Protein AF-A0A7R7IAE2-F1 (afdb_monomer)

Mean predicted aligned error: 19.11 Å

pLDDT: mean 73.81, std 18.22, range [41.97, 97.0]

Secondary structure (DSSP, 8-state):
-----S-PPPTT----TTS------------------S--------HHHHHHHTTPPPPPSS---TT--EEEE-TTT--EEEE-TT---B---GGGTTPBPEEE-

Organism: Escherichia coli (NCBI:txid562)

Solvent-accessible surface area (backbone atoms only — not comparable to full-atom values): 7521 Å² total; per-residue (Å²): 132,93,70,74,71,92,71,74,81,66,92,82,70,81,76,55,97,80,79,74,88,82,82,81,95,72,93,75,95,71,89,74,86,75,79,82,74,90,70,85,69,82,78,79,71,52,70,68,56,56,62,54,52,72,77,58,81,76,80,73,93,62,88,68,62,98,74,68,56,39,44,30,31,28,86,79,78,63,54,74,46,79,39,60,72,95,67,90,49,63,36,86,50,86,92,36,76,54,38,65,41,44,77,61,129

Structure (mmCIF, N/CA/C/O backbone):
data_AF-A0A7R7IAE2-F1
#
_entry.id   AF-A0A7R7IAE2-F1
#
loop_
_atom_site.group_PDB
_atom_site.id
_atom_site.type_symbol
_atom_site.label_atom_id
_atom_site.label_alt_id
_atom_site.label_comp_id
_atom_site.label_asym_id
_atom_site.label_entity_id
_atom_site.label_seq_id
_atom_site.pdbx_PDB_ins_code
_atom_site.Cartn_x
_atom_site.Cartn_y
_atom_site.Cartn_z
_atom_site.occupancy
_atom_site.B_iso_or_equiv
_atom_site.auth_seq_id
_atom_site.auth_comp_id
_atom_site.auth_asym_id
_atom_site.auth_atom_id
_atom_site.pdbx_PDB_model_num
ATOM 1 N N . MET A 1 1 ? 21.298 15.548 -0.140 1.00 41.97 1 MET A N 1
ATOM 2 C CA . MET A 1 1 ? 21.064 14.688 1.038 1.00 41.97 1 MET A CA 1
ATOM 3 C C . MET A 1 1 ? 20.660 15.575 2.202 1.00 41.97 1 MET A C 1
ATOM 5 O O . MET A 1 1 ? 21.525 16.235 2.765 1.00 41.97 1 MET A O 1
ATOM 9 N N . ASP A 1 2 ? 19.368 15.603 2.523 1.00 56.62 2 ASP A N 1
ATOM 10 C CA . ASP A 1 2 ? 18.795 16.255 3.704 1.00 56.62 2 ASP A CA 1
ATOM 11 C C . ASP A 1 2 ? 19.357 15.651 4.990 1.00 56.62 2 ASP A C 1
ATOM 13 O O . ASP A 1 2 ? 18.891 14.632 5.505 1.00 56.62 2 ASP A O 1
ATOM 17 N N . ARG A 1 3 ? 20.420 16.276 5.493 1.00 67.25 3 ARG A N 1
ATOM 18 C CA . ARG A 1 3 ? 20.956 16.010 6.819 1.00 67.25 3 ARG A CA 1
ATOM 19 C C . ARG A 1 3 ? 20.177 16.910 7.765 1.00 67.25 3 ARG A C 1
ATOM 21 O O . ARG A 1 3 ? 20.502 18.086 7.892 1.00 67.25 3 ARG A O 1
ATOM 28 N N . PHE A 1 4 ? 19.116 16.363 8.357 1.00 69.69 4 PHE A N 1
ATOM 29 C CA . PHE A 1 4 ? 18.425 17.012 9.471 1.00 69.69 4 PHE A CA 1
ATOM 30 C C . PHE A 1 4 ? 19.471 17.615 10.428 1.00 69.69 4 PHE A C 1
ATOM 32 O O . PHE A 1 4 ? 20.461 16.929 10.724 1.00 69.69 4 PHE A O 1
ATOM 39 N N . PRO A 1 5 ? 19.304 18.876 10.866 1.00 69.31 5 PRO A N 1
ATOM 40 C CA . PRO A 1 5 ? 20.258 19.526 11.750 1.00 69.31 5 PRO A CA 1
ATOM 41 C C . PRO A 1 5 ? 20.536 18.634 12.968 1.00 69.31 5 PRO A C 1
ATOM 43 O O . PRO A 1 5 ? 19.599 18.051 13.515 1.00 69.31 5 PRO A O 1
ATOM 46 N N . PRO A 1 6 ? 21.797 18.510 13.416 1.00 67.12 6 PRO A N 1
ATOM 47 C CA . PRO A 1 6 ? 22.157 17.611 14.515 1.00 67.12 6 PRO A CA 1
ATOM 48 C C . PRO A 1 6 ? 21.528 18.017 15.856 1.00 67.12 6 PRO A C 1
ATOM 50 O O . PRO A 1 6 ? 21.552 17.236 16.804 1.00 67.12 6 PRO A O 1
ATOM 53 N N . TYR A 1 7 ? 20.979 19.229 15.947 1.00 63.47 7 TYR A N 1
ATOM 54 C CA . TYR A 1 7 ? 20.344 19.734 17.148 1.00 63.47 7 TYR A CA 1
ATOM 55 C C . TYR A 1 7 ? 18.861 19.361 17.171 1.00 63.47 7 TYR A C 1
ATOM 57 O O . TYR A 1 7 ? 18.060 19.870 16.387 1.00 63.47 7 TYR A O 1
ATOM 65 N N . GLN A 1 8 ? 18.497 18.473 18.093 1.00 67.31 8 GLN A N 1
ATOM 66 C CA . GLN A 1 8 ? 17.100 18.244 18.434 1.00 67.31 8 GLN A CA 1
ATOM 67 C C . GLN A 1 8 ? 16.615 19.422 19.290 1.00 67.31 8 GLN A C 1
ATOM 69 O O . GLN A 1 8 ? 17.278 19.752 20.279 1.00 67.31 8 GLN A O 1
ATOM 74 N N . PRO A 1 9 ? 15.491 20.075 18.946 1.00 60.41 9 PRO A N 1
ATOM 75 C CA . PRO A 1 9 ? 14.934 21.112 19.799 1.00 60.41 9 PRO A CA 1
ATOM 76 C C . PRO A 1 9 ? 14.601 20.507 21.165 1.00 60.41 9 PRO A C 1
ATOM 78 O O . PRO A 1 9 ? 14.007 19.431 21.256 1.00 60.41 9 PRO A O 1
ATOM 81 N N . LYS A 1 10 ? 15.014 21.193 22.233 1.00 60.59 10 LYS A N 1
ATOM 82 C CA . LYS A 1 10 ? 14.697 20.780 23.601 1.00 60.59 10 LYS A CA 1
ATOM 83 C C . LYS A 1 10 ? 13.169 20.816 23.778 1.00 60.59 10 LYS A C 1
ATOM 85 O O . LYS A 1 10 ? 12.554 21.817 23.397 1.00 60.59 10 LYS A O 1
ATOM 90 N N . PRO A 1 11 ? 12.541 19.759 24.322 1.00 47.69 11 PRO A N 1
ATOM 91 C CA . PRO A 1 11 ? 11.113 19.782 24.614 1.00 47.69 11 PRO A CA 1
ATOM 92 C C . PRO A 1 11 ? 10.837 20.906 25.620 1.00 47.69 11 PRO A C 1
ATOM 94 O O . PRO A 1 11 ? 11.431 20.924 26.694 1.00 47.69 11 PRO A O 1
ATOM 97 N N . GLY A 1 12 ? 9.991 21.865 25.237 1.00 56.09 12 GLY A N 1
ATOM 98 C CA . GLY A 1 12 ? 9.663 23.043 26.051 1.00 56.09 12 GLY A CA 1
ATOM 99 C C . GLY A 1 12 ? 9.968 24.396 25.403 1.00 56.09 12 GLY A C 1
ATOM 100 O O . GLY A 1 12 ? 9.638 25.419 25.991 1.00 56.09 12 GLY A O 1
ATOM 101 N N . ALA A 1 13 ? 10.550 24.437 24.198 1.00 55.34 13 ALA A N 1
ATOM 102 C CA . ALA A 1 13 ? 10.644 25.688 23.447 1.00 55.34 13 ALA A CA 1
ATOM 103 C C . ALA A 1 13 ? 9.232 26.198 23.109 1.00 55.34 13 ALA A C 1
ATOM 105 O O . ALA A 1 13 ? 8.502 25.567 22.340 1.00 55.34 13 ALA A O 1
ATOM 106 N N . VAL A 1 14 ? 8.848 27.322 23.713 1.00 54.81 14 VAL A N 1
ATOM 107 C CA . VAL A 1 14 ? 7.580 28.011 23.462 1.00 54.81 14 VAL A CA 1
ATOM 108 C C . VAL A 1 14 ? 7.510 28.373 21.980 1.00 54.81 14 VAL A C 1
ATOM 110 O O . VAL A 1 14 ? 8.288 29.182 21.475 1.00 54.81 14 VAL A O 1
ATOM 113 N N . LEU A 1 15 ? 6.597 27.730 21.255 1.00 53.88 15 LEU A N 1
ATOM 114 C CA . LEU A 1 15 ? 6.288 28.105 19.884 1.00 53.88 15 LEU A CA 1
ATOM 115 C C . LEU A 1 15 ? 5.481 29.398 19.953 1.00 53.88 15 LEU A C 1
ATOM 117 O O . LEU A 1 15 ? 4.322 29.386 20.363 1.00 53.88 15 LEU A O 1
ATOM 121 N N . SER A 1 16 ? 6.094 30.517 19.569 1.00 53.97 16 SER A N 1
ATOM 122 C CA . SER A 1 16 ? 5.340 31.752 19.356 1.00 53.97 16 SER A CA 1
ATOM 123 C C . SER A 1 16 ? 4.223 31.486 18.326 1.00 53.97 16 SER A C 1
ATOM 125 O O . SER A 1 16 ? 4.479 30.758 17.354 1.00 53.97 16 SER A O 1
ATOM 127 N N . PRO A 1 17 ? 3.007 32.052 18.484 1.00 53.69 17 PRO A N 1
ATOM 128 C CA . PRO A 1 17 ? 1.841 31.740 17.646 1.00 53.69 17 PRO A CA 1
ATOM 129 C C . PRO A 1 17 ? 2.051 31.955 16.138 1.00 53.69 17 PRO A C 1
ATOM 131 O O . PRO A 1 17 ? 1.279 31.459 15.323 1.00 53.69 17 PRO A O 1
ATOM 134 N N . THR A 1 18 ? 3.101 32.678 15.748 1.00 57.28 18 THR A N 1
ATOM 135 C CA . THR A 1 18 ? 3.417 33.043 14.360 1.00 57.28 18 THR A CA 1
ATOM 136 C C . THR A 1 18 ? 4.550 32.227 13.722 1.00 57.28 18 THR A C 1
ATOM 138 O O . THR A 1 18 ? 4.939 32.516 12.590 1.00 57.28 18 THR A O 1
ATOM 141 N N . GLY A 1 19 ? 5.088 31.201 14.395 1.00 51.34 19 GLY A N 1
ATOM 142 C CA . GLY A 1 19 ? 5.962 30.203 13.755 1.00 51.34 19 GLY A CA 1
ATOM 143 C C . GLY A 1 19 ? 7.318 30.719 13.248 1.00 51.34 19 GLY A C 1
ATOM 144 O O . 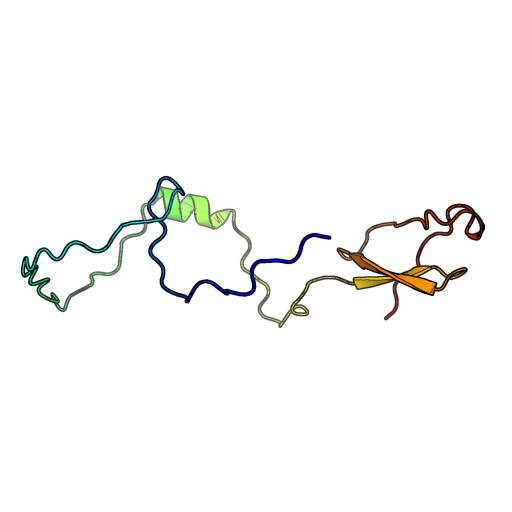GLY A 1 19 ? 7.907 30.116 12.352 1.00 51.34 19 GLY A O 1
ATOM 145 N N . LYS A 1 20 ? 7.836 31.815 13.810 1.00 53.97 20 LYS A N 1
ATOM 146 C CA . LYS A 1 20 ? 9.214 32.286 13.601 1.00 53.97 20 LYS A CA 1
ATOM 147 C C . LYS A 1 20 ? 9.879 32.434 14.965 1.00 53.97 20 LYS A C 1
ATOM 149 O O . LYS A 1 20 ? 9.628 33.406 15.664 1.00 53.97 20 LYS A O 1
ATOM 154 N N . GLY A 1 21 ? 10.660 31.440 15.373 1.00 45.72 21 GLY A N 1
ATOM 155 C CA . GLY A 1 21 ? 11.411 31.489 16.625 1.00 45.72 21 GLY A CA 1
ATOM 156 C C . GLY A 1 21 ? 12.856 31.896 16.377 1.00 45.72 21 GLY A C 1
ATOM 157 O O . GLY A 1 21 ? 13.555 31.149 15.707 1.00 45.72 21 GLY A O 1
ATOM 158 N N . TYR A 1 22 ? 13.248 33.052 16.912 1.00 52.16 22 TYR A N 1
ATOM 159 C CA . TYR A 1 22 ? 14.486 33.340 17.652 1.00 52.16 22 TYR A CA 1
ATOM 160 C C . TYR A 1 22 ? 14.176 34.608 18.465 1.00 52.16 22 TYR A C 1
ATOM 162 O O . TYR A 1 22 ? 13.831 35.627 17.870 1.00 52.16 22 TYR A O 1
ATOM 170 N N . ILE A 1 23 ? 14.210 34.525 19.795 1.00 50.31 23 ILE A N 1
ATOM 171 C CA . ILE A 1 23 ? 14.231 35.701 20.673 1.00 50.31 23 ILE A CA 1
ATOM 172 C C . ILE A 1 23 ? 15.639 35.717 21.256 1.00 50.31 23 ILE A C 1
ATOM 174 O O . ILE A 1 23 ? 16.071 34.724 21.838 1.00 50.31 23 ILE A O 1
ATOM 178 N N . ASP A 1 24 ? 16.350 36.791 20.936 1.00 56.62 24 ASP A N 1
ATOM 179 C CA . ASP A 1 24 ? 17.692 37.123 21.404 1.00 56.62 24 ASP A CA 1
ATOM 180 C C . ASP A 1 24 ? 17.604 37.483 22.897 1.00 56.62 24 ASP A C 1
ATOM 182 O O . ASP A 1 24 ? 16.649 38.147 23.307 1.00 56.62 24 ASP A O 1
ATOM 186 N N . ASP A 1 25 ? 18.542 36.982 23.700 1.00 58.72 25 ASP A N 1
ATOM 187 C CA . ASP A 1 25 ? 18.664 37.270 25.131 1.00 58.72 25 ASP A CA 1
ATOM 188 C C . ASP A 1 25 ? 18.955 38.768 25.357 1.00 58.72 25 ASP A C 1
ATOM 190 O O . ASP A 1 25 ? 20.096 39.204 25.213 1.00 58.72 25 ASP A O 1
ATOM 194 N N . GLU A 1 26 ? 17.956 39.543 25.786 1.00 54.28 26 GLU A N 1
ATOM 195 C CA . GLU A 1 26 ? 18.183 40.719 26.634 1.00 54.28 26 GLU A CA 1
ATOM 196 C C . GLU A 1 26 ? 17.330 40.577 27.903 1.00 54.28 26 GLU A C 1
ATOM 198 O O . GLU A 1 26 ? 16.113 40.402 27.846 1.00 54.28 26 GLU A O 1
ATOM 203 N N . GLU A 1 27 ? 18.019 40.573 29.046 1.00 56.06 27 GLU A N 1
ATOM 204 C CA . GLU A 1 27 ? 17.480 40.506 30.404 1.00 56.06 27 GLU A CA 1
ATOM 205 C C . GLU A 1 27 ? 16.471 41.643 30.661 1.00 56.06 27 GLU A C 1
ATOM 207 O O 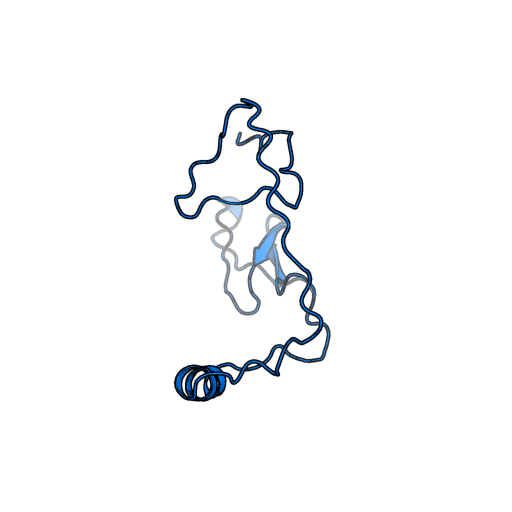. GLU A 1 27 ? 16.829 42.815 30.561 1.00 56.06 27 GLU A O 1
ATOM 212 N N . ASP A 1 28 ? 15.239 41.310 31.062 1.00 49.66 28 ASP A N 1
ATOM 213 C CA . ASP A 1 28 ? 14.349 42.235 31.777 1.00 49.66 28 ASP A CA 1
ATOM 214 C C . ASP A 1 28 ? 13.735 41.499 32.976 1.00 49.66 28 ASP A C 1
ATOM 216 O O . ASP A 1 28 ? 12.892 40.608 32.851 1.00 49.66 28 ASP A O 1
ATOM 220 N N . ASP A 1 29 ? 14.266 41.834 34.147 1.00 53.41 29 ASP A N 1
ATOM 221 C CA . ASP A 1 29 ? 13.956 41.285 35.464 1.00 53.41 29 ASP A CA 1
ATOM 222 C C . ASP A 1 29 ? 12.643 41.901 35.982 1.00 53.41 29 ASP A C 1
ATOM 224 O O . ASP A 1 29 ? 12.635 42.730 36.891 1.00 53.41 29 ASP A O 1
ATOM 228 N N . SER A 1 30 ? 11.513 41.556 35.352 1.00 46.09 30 SER A N 1
ATOM 229 C CA . SER A 1 30 ? 10.184 41.930 35.845 1.00 46.09 30 SER A CA 1
ATOM 230 C C . SER A 1 30 ? 9.478 40.715 36.450 1.00 46.09 30 SER A C 1
ATOM 232 O O . SER A 1 30 ? 8.778 39.958 35.773 1.00 46.09 30 SER A O 1
ATOM 234 N N . GLU A 1 31 ? 9.700 40.530 37.746 1.00 51.50 31 GLU A N 1
ATOM 235 C CA . GLU A 1 31 ? 8.829 39.851 38.707 1.00 51.50 31 GLU A CA 1
ATOM 236 C C . GLU A 1 31 ? 7.342 39.841 38.282 1.00 51.50 31 GLU A C 1
ATOM 238 O O . GLU A 1 31 ? 6.613 40.820 38.424 1.00 51.50 31 GLU A O 1
ATOM 243 N N . HIS A 1 32 ? 6.875 38.709 37.744 1.00 45.53 32 HIS A N 1
ATOM 244 C CA . HIS A 1 32 ? 5.449 38.426 37.603 1.00 45.53 32 HIS A CA 1
ATOM 245 C C . HIS A 1 32 ? 5.094 37.317 38.587 1.00 45.53 32 HIS A C 1
ATOM 247 O O . HIS A 1 32 ? 5.182 36.125 38.284 1.00 45.53 32 HIS A O 1
ATOM 253 N N . GLU A 1 33 ? 4.752 37.726 39.804 1.00 47.53 33 GLU A N 1
ATOM 254 C CA . GLU A 1 33 ? 4.180 36.854 40.819 1.00 47.53 33 GLU A CA 1
ATOM 255 C C . GLU A 1 33 ? 2.826 36.344 40.303 1.00 47.53 33 GLU A C 1
ATOM 257 O O . GLU A 1 33 ? 1.807 37.023 40.390 1.00 47.53 33 GLU A O 1
ATOM 262 N N . GLN A 1 34 ? 2.804 35.153 39.700 1.00 48.16 34 GLN A N 1
ATOM 263 C CA . GLN A 1 34 ? 1.554 34.426 39.502 1.00 48.16 34 GLN A CA 1
ATOM 264 C C . GLN A 1 34 ? 1.251 33.655 40.777 1.00 48.16 34 GLN A C 1
ATOM 266 O O . GLN A 1 34 ? 1.771 32.566 41.023 1.00 48.16 34 GLN A O 1
ATOM 271 N N . GLU A 1 35 ? 0.410 34.275 41.593 1.00 44.78 35 GLU A N 1
ATOM 272 C CA . GLU A 1 35 ? -0.291 33.652 42.701 1.00 44.78 35 GLU A CA 1
ATOM 273 C C . GLU A 1 35 ? -0.944 32.350 42.206 1.00 44.78 35 GLU A C 1
ATOM 275 O O . GLU A 1 35 ? -1.810 32.347 41.329 1.00 44.78 35 GLU A O 1
ATOM 280 N N . VAL A 1 36 ? -0.480 31.214 42.728 1.00 49.59 36 VAL A N 1
ATOM 281 C CA . VAL A 1 36 ? -1.112 29.910 42.514 1.00 49.59 36 VAL A CA 1
ATOM 282 C C . VAL A 1 36 ? -2.387 29.890 43.355 1.00 49.59 36 VAL A C 1
ATOM 284 O O . VAL A 1 36 ? -2.366 29.504 44.520 1.00 49.59 36 VAL A O 1
ATOM 287 N N . GLU A 1 37 ? -3.491 30.364 42.779 1.00 47.53 37 GLU A N 1
ATOM 288 C CA . GLU A 1 37 ? -4.823 30.238 43.375 1.00 47.53 37 GLU A CA 1
ATOM 289 C C . GLU A 1 37 ? -5.260 28.765 43.293 1.00 47.53 37 GLU A C 1
ATOM 291 O O . GLU A 1 37 ? -5.495 28.177 42.231 1.00 47.53 37 GLU A O 1
ATOM 296 N N . GLU A 1 38 ? -5.258 28.144 44.467 1.00 51.78 38 GLU A N 1
ATOM 297 C CA . GLU A 1 38 ? -5.673 26.783 44.764 1.00 51.78 38 GLU A CA 1
ATOM 298 C C . GLU A 1 38 ? -7.198 26.668 44.608 1.00 51.78 38 GLU A C 1
ATOM 300 O O . GLU A 1 38 ? -7.949 26.790 45.568 1.00 51.78 38 GLU A O 1
ATOM 305 N N . GLY A 1 39 ? -7.675 26.455 43.379 1.00 51.53 39 GLY A N 1
ATOM 306 C CA . GLY A 1 39 ? -9.118 26.389 43.139 1.00 51.53 39 GLY A CA 1
ATOM 307 C C . GLY A 1 39 ? -9.505 26.273 41.674 1.00 51.53 39 GLY A C 1
ATOM 308 O O . GLY A 1 39 ? -10.272 27.082 41.171 1.00 51.53 39 GLY A O 1
ATOM 309 N N . ARG A 1 40 ? -8.975 25.285 40.942 1.00 54.00 40 ARG A N 1
ATOM 310 C CA . ARG A 1 40 ? -9.438 25.048 39.567 1.00 54.00 40 ARG A CA 1
ATOM 311 C C . ARG A 1 40 ? -10.835 24.426 39.605 1.00 54.00 40 ARG A C 1
ATOM 313 O O . ARG A 1 40 ? -10.958 23.202 39.678 1.00 54.00 40 ARG A O 1
ATOM 320 N N . ASP A 1 41 ? -11.861 25.272 39.555 1.00 55.09 41 ASP A N 1
ATOM 321 C CA . ASP A 1 41 ? -13.236 24.872 39.263 1.00 55.09 41 ASP A CA 1
ATOM 322 C C . ASP A 1 41 ? -13.258 23.927 38.045 1.00 55.09 41 ASP A C 1
ATOM 324 O O . ASP A 1 41 ? -12.448 24.095 37.118 1.00 55.09 41 ASP A O 1
ATOM 328 N N . PRO A 1 42 ? -14.129 22.898 38.025 1.00 60.31 42 PRO A N 1
ATOM 329 C CA . PRO A 1 42 ? -14.278 22.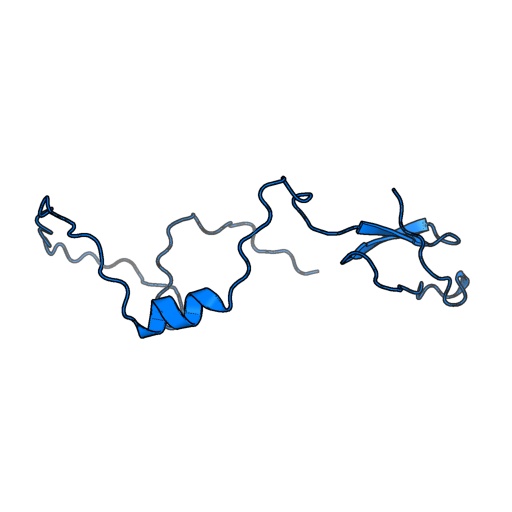063 36.846 1.00 60.31 42 PRO A CA 1
ATOM 330 C C . PRO A 1 42 ? -14.625 22.977 35.674 1.00 60.31 42 PRO A C 1
ATOM 332 O O . PRO A 1 42 ? -15.649 23.647 35.692 1.00 60.31 42 PRO A O 1
ATOM 335 N N . VAL A 1 43 ? -13.736 23.028 34.681 1.00 65.38 43 VAL A N 1
ATOM 336 C CA . VAL A 1 43 ? -13.966 23.757 33.433 1.00 65.38 43 VAL A CA 1
ATOM 337 C C . VAL A 1 43 ? -15.278 23.246 32.845 1.00 65.38 43 VAL A C 1
ATOM 339 O O . VAL A 1 43 ? -15.334 22.108 32.374 1.00 65.38 43 VAL A O 1
ATOM 342 N N . GLU A 1 44 ? -16.331 24.060 32.925 1.00 72.81 44 GLU A N 1
ATOM 343 C CA . GLU A 1 44 ? -17.564 23.826 32.186 1.00 72.81 44 GLU A CA 1
ATOM 344 C C . GLU A 1 44 ? -17.183 23.867 30.708 1.00 72.81 44 GLU A C 1
ATOM 346 O O . GLU A 1 44 ? -16.769 24.893 30.174 1.00 72.81 44 GLU A O 1
ATOM 351 N N . LEU A 1 45 ? -17.190 22.698 30.071 1.00 72.38 45 LEU A N 1
ATOM 352 C CA . LEU A 1 45 ? -17.013 22.604 28.632 1.00 72.38 45 LEU A CA 1
ATOM 353 C C . LEU A 1 45 ? -18.242 23.251 28.002 1.00 72.38 45 LEU A C 1
ATOM 355 O O . LEU A 1 45 ? -19.358 22.828 28.297 1.00 72.38 45 LEU A O 1
ATOM 359 N N . ASP A 1 46 ? -18.031 24.245 27.143 1.00 81.81 46 ASP A N 1
ATOM 360 C CA . ASP A 1 46 ? -19.124 24.888 26.422 1.00 81.81 46 ASP A CA 1
ATOM 361 C C . ASP A 1 46 ? -19.972 23.827 25.701 1.00 81.81 46 ASP A C 1
ATOM 363 O O . ASP A 1 46 ? -19.432 22.871 25.129 1.00 81.81 46 ASP A O 1
ATOM 367 N N . ASP A 1 47 ? -21.296 24.008 25.678 1.00 86.44 47 ASP A N 1
ATOM 368 C CA . ASP A 1 47 ? -22.231 23.085 25.015 1.00 86.44 47 ASP A CA 1
ATOM 369 C C . ASP A 1 47 ? -21.837 22.813 23.548 1.00 86.44 47 ASP A C 1
ATOM 371 O O . ASP A 1 47 ? -22.026 21.713 23.027 1.00 86.44 47 ASP A O 1
ATOM 375 N N . GLU A 1 48 ? -21.216 23.798 22.892 1.00 84.88 48 GLU A N 1
ATOM 376 C CA . GLU A 1 48 ? -20.663 23.678 21.541 1.00 84.88 48 GLU A CA 1
ATOM 377 C C . GLU A 1 48 ? -19.512 22.659 21.460 1.00 84.88 48 GLU A C 1
ATOM 379 O O . GLU A 1 48 ? -19.456 21.849 20.530 1.00 84.88 48 GLU A O 1
ATOM 384 N N . ILE A 1 49 ? -18.612 22.648 22.447 1.00 84.00 49 ILE A N 1
ATOM 385 C CA . ILE A 1 49 ? -17.495 21.698 22.517 1.00 84.00 49 ILE A CA 1
ATOM 386 C C . ILE A 1 49 ? -18.020 20.289 22.811 1.00 84.00 49 ILE A C 1
ATOM 388 O O . ILE A 1 49 ? -17.547 19.320 22.209 1.00 84.00 49 ILE A O 1
ATOM 392 N N . ILE A 1 50 ? -19.017 20.162 23.690 1.00 85.06 50 ILE A N 1
ATOM 393 C CA . ILE A 1 50 ? -19.649 18.876 24.020 1.00 85.06 50 ILE A CA 1
ATOM 394 C C . ILE A 1 50 ? -20.339 18.282 22.783 1.00 85.06 50 ILE A C 1
ATOM 396 O O . ILE A 1 50 ? -20.132 17.103 22.469 1.00 85.06 50 ILE A O 1
ATOM 400 N N . GLU A 1 51 ? -21.098 19.087 22.034 1.00 87.75 51 GLU A N 1
ATOM 401 C CA . GLU A 1 51 ? -21.737 18.639 20.792 1.00 87.75 51 GLU A CA 1
ATOM 402 C C . GLU A 1 51 ? -20.688 18.269 19.727 1.00 87.75 51 GLU A C 1
ATOM 404 O O . GLU A 1 51 ? -20.840 17.263 19.032 1.00 87.75 51 GLU A O 1
ATOM 409 N N . ALA A 1 52 ? -19.572 19.001 19.638 1.00 83.88 52 ALA A N 1
ATOM 410 C CA . ALA A 1 52 ? -18.475 18.671 18.727 1.00 83.88 52 ALA A CA 1
ATOM 411 C C . ALA A 1 52 ? -17.770 17.347 19.090 1.00 83.88 52 ALA A C 1
ATOM 413 O O . ALA A 1 52 ? -17.434 16.556 18.201 1.00 83.88 52 ALA A O 1
ATOM 414 N N . MET A 1 53 ? -17.582 17.056 20.383 1.00 82.94 53 MET A N 1
ATOM 415 C CA . MET A 1 53 ? -16.950 15.813 20.850 1.00 82.94 53 MET A CA 1
ATOM 416 C C . MET A 1 53 ? -17.769 14.560 20.525 1.00 82.94 53 MET A C 1
ATOM 418 O O . MET A 1 53 ? -17.193 13.483 20.369 1.00 82.94 53 MET A O 1
ATOM 422 N N . ARG A 1 54 ? -19.088 14.683 20.336 1.00 85.44 54 ARG A N 1
ATOM 423 C CA . ARG A 1 54 ? -19.964 13.570 19.933 1.00 85.44 54 ARG A CA 1
ATOM 424 C C . ARG A 1 54 ? -19.582 12.949 18.584 1.00 85.44 54 ARG A C 1
ATOM 426 O O . ARG A 1 54 ? -19.874 11.778 18.344 1.00 85.44 54 ARG A O 1
ATOM 433 N N . PHE A 1 55 ? -18.933 13.710 17.705 1.00 85.56 55 PHE A N 1
ATOM 434 C CA . PHE A 1 55 ? -18.516 13.244 16.379 1.00 85.56 55 PHE A CA 1
ATOM 435 C C . PHE A 1 55 ? -17.124 12.601 16.365 1.00 85.56 55 PHE A C 1
ATOM 437 O O . PHE A 1 55 ? -16.700 12.074 15.334 1.00 85.56 55 PHE A O 1
ATOM 444 N N . VAL A 1 56 ? -16.406 12.619 17.491 1.00 85.81 56 VAL A N 1
ATOM 445 C CA . VAL A 1 56 ? -15.055 12.068 17.593 1.00 85.81 56 VAL A CA 1
ATOM 446 C C . VAL A 1 56 ? -15.120 10.649 18.148 1.00 85.81 56 VAL A C 1
ATOM 448 O O . VAL A 1 56 ? -15.568 10.412 19.265 1.00 85.81 56 VAL A O 1
ATOM 451 N N . THR A 1 57 ? -14.630 9.677 17.381 1.00 83.50 57 THR A N 1
ATOM 452 C CA . THR A 1 57 ? -14.439 8.312 17.886 1.00 83.50 57 THR A CA 1
ATOM 453 C C . THR A 1 57 ? -13.188 8.250 18.765 1.00 83.50 57 THR A C 1
ATOM 455 O O . THR A 1 57 ? -12.109 8.604 18.273 1.00 83.50 57 THR A O 1
ATOM 458 N N . PRO A 1 58 ? -13.284 7.784 20.025 1.00 77.19 58 PRO A N 1
ATOM 459 C CA . PRO A 1 58 ? -12.125 7.675 20.897 1.00 77.19 58 PRO A CA 1
ATOM 460 C C . PRO A 1 58 ? -11.121 6.643 20.359 1.00 77.19 58 PRO A C 1
ATOM 462 O O . PRO A 1 58 ? -11.511 5.695 19.665 1.00 77.19 58 PRO A O 1
ATOM 465 N N . PRO A 1 59 ? -9.821 6.806 20.662 1.00 72.75 59 PRO A N 1
ATOM 466 C CA . PRO A 1 59 ? -8.815 5.819 20.305 1.00 72.75 59 PRO A CA 1
ATOM 467 C C . PRO A 1 59 ? -9.158 4.442 20.900 1.00 72.75 59 PRO A C 1
AT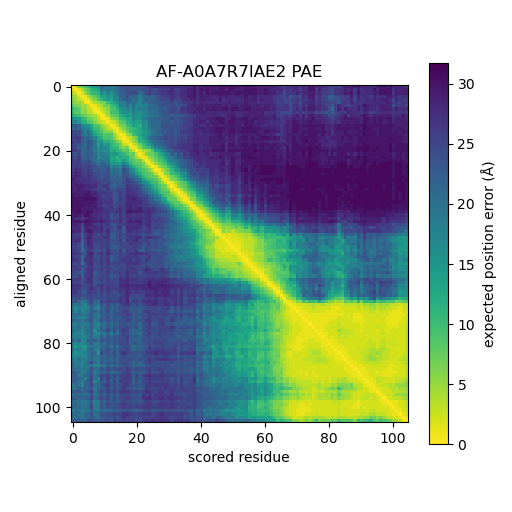OM 469 O O . PRO A 1 59 ? -9.663 4.370 22.019 1.00 72.75 59 PRO A O 1
ATOM 472 N N . PRO A 1 60 ? -8.873 3.343 20.187 1.00 76.62 60 PRO A N 1
ATOM 473 C CA . PRO A 1 60 ? -9.094 1.997 20.709 1.00 76.62 60 PRO A CA 1
ATOM 474 C C . PRO A 1 60 ? -8.253 1.727 21.970 1.00 76.62 60 PRO A C 1
ATOM 476 O O . PRO A 1 60 ? -7.082 2.095 22.031 1.00 76.62 60 PRO A O 1
ATOM 479 N N . GLU A 1 61 ? -8.848 1.038 22.951 1.00 72.62 61 GLU A N 1
ATOM 480 C CA . GLU A 1 61 ? -8.235 0.723 24.258 1.00 72.62 61 GLU A CA 1
ATOM 481 C C . GLU A 1 61 ? -7.064 -0.271 24.166 1.00 72.62 61 GLU A C 1
ATOM 483 O O . GLU A 1 61 ? -6.178 -0.295 25.020 1.00 72.62 61 GLU A O 1
ATOM 488 N N . ALA A 1 62 ? -7.037 -1.099 23.118 1.00 70.31 62 ALA A N 1
ATOM 489 C CA . ALA A 1 62 ? -5.929 -2.009 22.868 1.00 70.31 62 ALA A CA 1
ATOM 490 C C . ALA A 1 62 ? -4.757 -1.255 22.215 1.00 70.31 62 ALA A C 1
ATOM 492 O O . ALA A 1 62 ? -4.991 -0.438 21.321 1.00 70.31 62 ALA A O 1
ATOM 493 N N . PRO A 1 63 ? -3.493 -1.554 22.580 1.00 62.91 63 PRO A N 1
ATOM 494 C CA . PRO A 1 63 ? -2.331 -0.957 21.937 1.00 62.91 63 PRO A CA 1
ATOM 495 C C . PRO A 1 63 ? -2.284 -1.383 20.466 1.00 62.91 63 PRO A C 1
ATOM 497 O O . PRO A 1 63 ? -1.740 -2.427 20.108 1.00 62.91 63 PRO A O 1
ATOM 500 N N . VAL A 1 64 ? -2.862 -0.562 19.593 1.00 63.16 64 VAL A N 1
ATOM 501 C CA . VAL A 1 64 ? -2.676 -0.675 18.150 1.00 63.16 64 VAL A CA 1
ATOM 502 C C . VAL A 1 64 ? -1.201 -0.399 17.901 1.00 63.16 64 VAL A C 1
ATOM 504 O O . VAL A 1 64 ? -0.674 0.604 18.380 1.00 63.16 64 VAL A O 1
ATOM 507 N N . ASN A 1 65 ? -0.520 -1.324 17.220 1.00 60.94 65 ASN A N 1
ATOM 508 C CA . ASN A 1 65 ? 0.905 -1.249 16.892 1.00 60.94 65 ASN A CA 1
ATOM 509 C C . ASN A 1 65 ? 1.365 0.203 16.675 1.00 60.94 65 ASN A C 1
ATOM 511 O O . ASN A 1 65 ? 0.780 0.905 15.851 1.00 60.94 65 ASN A O 1
ATOM 515 N N . LYS A 1 66 ? 2.420 0.629 17.392 1.00 60.59 66 LYS A N 1
ATOM 516 C CA . LYS A 1 66 ? 2.877 2.032 17.560 1.00 60.59 66 LYS A CA 1
ATOM 517 C C . LYS A 1 66 ? 3.015 2.867 16.278 1.00 60.59 66 LYS A C 1
ATOM 519 O O . LYS A 1 66 ? 3.147 4.082 16.362 1.00 60.59 66 LYS A O 1
ATOM 524 N N . THR A 1 67 ? 3.029 2.249 15.100 1.00 67.88 67 THR A N 1
ATOM 525 C CA . THR A 1 67 ? 3.190 2.939 13.817 1.00 67.88 67 THR A CA 1
ATOM 526 C C . THR A 1 67 ? 1.966 2.863 12.907 1.00 67.88 67 THR A C 1
ATOM 528 O O . THR A 1 67 ? 1.925 3.619 11.941 1.00 67.88 67 THR A O 1
ATOM 531 N N . ASN A 1 68 ? 0.978 1.998 13.185 1.00 76.50 68 ASN A N 1
ATOM 532 C CA . ASN A 1 68 ? -0.175 1.720 12.311 1.00 76.50 68 ASN A CA 1
ATOM 533 C C . ASN A 1 68 ? 0.233 1.536 10.825 1.00 76.50 68 ASN A C 1
ATOM 535 O O . ASN A 1 68 ? -0.461 1.969 9.903 1.00 76.50 68 ASN A O 1
ATOM 539 N N . ARG A 1 69 ? 1.427 0.961 10.605 1.00 89.25 69 ARG A N 1
ATOM 540 C CA . ARG A 1 69 ? 2.054 0.747 9.296 1.00 89.25 69 ARG A CA 1
ATOM 541 C C . ARG A 1 69 ? 2.410 -0.723 9.121 1.00 89.25 69 ARG A C 1
ATOM 543 O O . ARG A 1 69 ? 2.944 -1.344 10.035 1.00 89.25 69 ARG A O 1
ATOM 550 N N . GLU A 1 70 ? 2.182 -1.234 7.922 1.00 92.00 70 GLU A N 1
ATOM 551 C CA . GLU A 1 70 ? 2.589 -2.564 7.478 1.00 92.00 70 GLU A CA 1
ATOM 552 C C . GLU A 1 70 ? 3.847 -2.471 6.614 1.00 92.00 70 GLU A C 1
ATOM 554 O O . GLU A 1 70 ? 4.074 -1.475 5.913 1.00 92.00 70 GLU A O 1
ATOM 559 N N . LYS A 1 71 ? 4.676 -3.516 6.668 1.00 94.50 71 LYS A N 1
ATOM 560 C CA . LYS A 1 71 ? 5.850 -3.647 5.810 1.00 94.50 71 LYS A CA 1
ATOM 561 C C . LYS A 1 71 ? 5.451 -4.359 4.521 1.00 94.50 71 LYS A C 1
ATOM 563 O O . LYS A 1 71 ? 5.015 -5.502 4.543 1.00 94.50 71 LYS A O 1
ATOM 568 N N . TYR A 1 72 ? 5.674 -3.699 3.400 1.00 96.12 72 TYR A N 1
ATOM 569 C CA . TYR A 1 72 ? 5.492 -4.204 2.049 1.00 96.12 72 TYR A CA 1
ATOM 570 C C . TYR A 1 72 ? 6.856 -4.578 1.466 1.00 96.12 72 TYR A C 1
ATOM 572 O O . TYR A 1 72 ? 7.827 -3.845 1.663 1.00 96.12 72 TYR A O 1
ATOM 580 N N . SER A 1 73 ? 6.946 -5.690 0.739 1.00 96.88 73 SER A N 1
ATOM 581 C CA . SER A 1 73 ? 8.181 -6.148 0.098 1.00 96.88 73 SER A CA 1
ATOM 582 C C . SER A 1 73 ? 7.942 -6.550 -1.352 1.00 96.88 73 SER A C 1
ATOM 584 O O . SER A 1 73 ? 6.948 -7.204 -1.670 1.00 96.88 73 SER A O 1
ATOM 586 N N . CYS A 1 74 ? 8.837 -6.145 -2.253 1.00 96.94 74 CYS A N 1
ATOM 587 C CA . CYS A 1 74 ? 8.771 -6.575 -3.647 1.00 96.94 74 CYS A CA 1
ATOM 588 C C . CYS A 1 74 ? 9.246 -8.033 -3.766 1.00 96.94 74 CYS A C 1
ATOM 590 O O . CYS A 1 74 ? 10.354 -8.332 -3.321 1.00 96.94 74 CYS A O 1
ATOM 592 N N . PRO A 1 75 ? 8.488 -8.934 -4.415 1.00 95.62 75 PRO A N 1
ATOM 593 C CA . PRO A 1 75 ? 8.903 -10.329 -4.571 1.00 95.62 75 PRO A CA 1
ATOM 594 C C . PRO A 1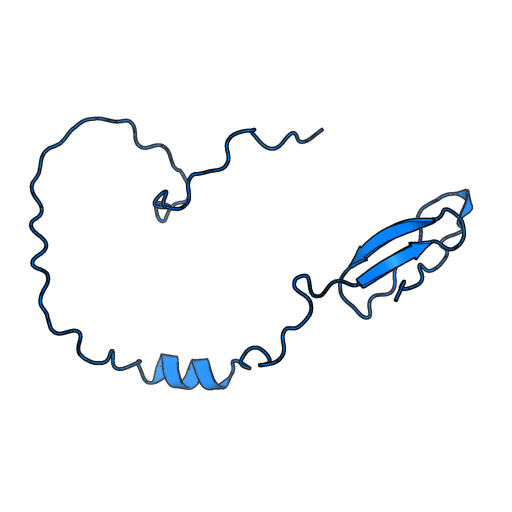 75 ? 10.083 -10.516 -5.539 1.00 95.62 75 PRO A C 1
ATOM 596 O O . PRO A 1 75 ? 10.688 -11.581 -5.542 1.00 95.62 75 PRO A O 1
ATOM 599 N N . VAL A 1 76 ? 10.403 -9.506 -6.360 1.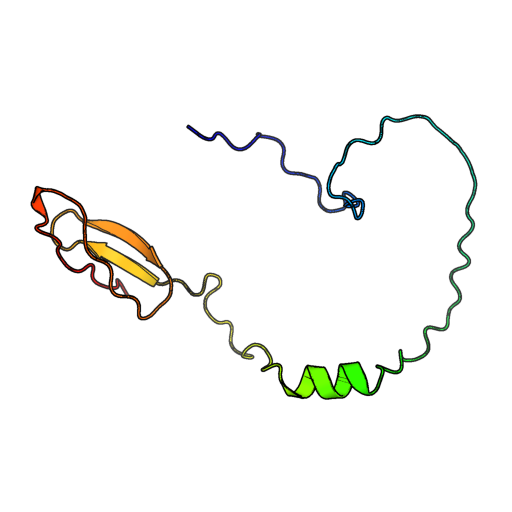00 96.62 76 VAL A N 1
ATOM 600 C CA . VAL A 1 76 ? 11.455 -9.584 -7.389 1.00 96.62 76 VAL A CA 1
ATOM 601 C C . VAL A 1 76 ? 12.784 -9.023 -6.886 1.00 96.62 76 VAL A C 1
ATOM 603 O O . VAL A 1 76 ? 13.809 -9.686 -6.971 1.00 96.62 76 VAL A O 1
ATOM 606 N N . CYS A 1 77 ? 12.778 -7.789 -6.375 1.00 95.88 77 CYS A N 1
ATOM 607 C CA . CYS A 1 77 ? 13.999 -7.087 -5.965 1.00 95.88 77 CYS A CA 1
ATOM 608 C C . CYS A 1 77 ? 14.153 -6.936 -4.449 1.00 95.88 77 CYS A C 1
ATOM 610 O O . CYS A 1 77 ? 15.130 -6.352 -3.988 1.00 95.88 77 CYS A O 1
ATOM 612 N N . HIS A 1 78 ? 13.178 -7.414 -3.670 1.00 95.44 78 HIS A N 1
ATOM 613 C CA . HIS A 1 78 ? 13.188 -7.392 -2.204 1.00 95.44 78 HIS A CA 1
ATOM 614 C C . HIS A 1 78 ? 13.301 -5.999 -1.562 1.00 95.44 78 HIS A C 1
ATOM 616 O O . HIS A 1 78 ? 13.584 -5.881 -0.366 1.00 95.44 78 HIS A O 1
ATOM 622 N N . ILE A 1 79 ? 13.021 -4.931 -2.321 1.00 95.38 79 ILE A N 1
ATOM 623 C CA . ILE A 1 79 ? 12.877 -3.591 -1.749 1.00 95.38 79 ILE 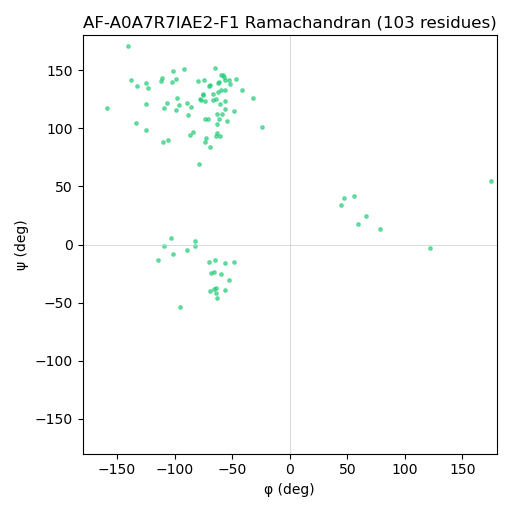A CA 1
ATOM 624 C C . ILE A 1 79 ? 11.707 -3.573 -0.763 1.00 95.38 79 ILE A C 1
ATOM 626 O O . ILE A 1 79 ? 10.656 -4.163 -1.021 1.00 95.38 79 ILE A O 1
ATOM 630 N N . ASN A 1 80 ? 11.902 -2.886 0.361 1.00 95.69 80 ASN A N 1
ATOM 631 C CA . ASN A 1 80 ? 10.922 -2.795 1.434 1.00 95.69 80 ASN A CA 1
ATOM 632 C C . ASN A 1 80 ? 10.347 -1.379 1.538 1.00 95.69 80 ASN A C 1
ATOM 634 O O . ASN A 1 80 ? 11.075 -0.398 1.391 1.00 95.69 80 ASN A O 1
ATOM 638 N N . LEU A 1 81 ? 9.059 -1.281 1.856 1.00 94.38 81 LEU A N 1
ATOM 639 C CA . LEU A 1 81 ? 8.324 -0.034 2.052 1.00 94.38 81 LEU A CA 1
ATOM 640 C C . LEU A 1 81 ? 7.407 -0.161 3.271 1.00 94.38 81 LEU A C 1
ATOM 642 O O . LEU A 1 81 ? 6.809 -1.207 3.481 1.00 94.38 81 LEU A O 1
ATOM 646 N N . TRP A 1 82 ? 7.276 0.894 4.073 1.00 94.25 82 TRP A N 1
ATOM 647 C CA . TRP A 1 82 ? 6.330 0.935 5.192 1.00 94.25 82 TRP A CA 1
ATOM 648 C C . TRP A 1 82 ? 5.166 1.854 4.840 1.00 94.25 82 TRP A C 1
ATOM 650 O O . TRP A 1 82 ? 5.381 3.030 4.548 1.00 94.25 82 TRP A O 1
ATOM 660 N N . GLY A 1 83 ? 3.945 1.330 4.869 1.00 92.50 83 GLY A N 1
ATOM 661 C CA . GLY A 1 83 ? 2.746 2.048 4.440 1.00 92.50 83 GLY A CA 1
ATOM 662 C C . GLY A 1 83 ? 1.557 1.772 5.345 1.00 92.50 83 GLY A C 1
ATOM 663 O O . GLY A 1 83 ? 1.619 0.904 6.209 1.00 92.50 83 GLY A O 1
ATOM 664 N N . LYS A 1 84 ? 0.466 2.515 5.157 1.00 91.94 84 LYS A N 1
ATOM 665 C CA . LYS A 1 84 ? -0.797 2.237 5.854 1.00 91.94 84 LYS A CA 1
ATOM 666 C C . LYS A 1 84 ? -1.282 0.818 5.495 1.00 91.94 84 LYS A C 1
ATOM 668 O O . LYS A 1 84 ? -1.046 0.390 4.364 1.00 91.94 84 LYS A O 1
ATOM 673 N N . PRO A 1 85 ? -1.934 0.077 6.402 1.00 91.12 85 PRO A N 1
ATOM 674 C CA . PRO A 1 85 ? -2.560 -1.191 6.043 1.00 91.12 85 PRO A CA 1
ATOM 675 C C . PRO A 1 85 ? -3.595 -1.023 4.923 1.00 91.12 85 PRO A C 1
ATOM 677 O O . PRO A 1 85 ? -4.278 0.003 4.846 1.00 91.12 85 PRO A O 1
ATOM 680 N N . GLY A 1 86 ? -3.710 -2.040 4.067 1.00 89.69 86 GLY A N 1
ATOM 681 C CA . GLY A 1 86 ? -4.745 -2.123 3.028 1.00 89.69 86 GLY A CA 1
ATOM 682 C C . GLY A 1 86 ? -4.502 -1.287 1.766 1.00 89.69 86 GLY A C 1
ATOM 683 O O . GLY A 1 86 ? -5.427 -1.123 0.972 1.00 89.69 86 GLY A O 1
ATOM 684 N N . ILE A 1 87 ? -3.291 -0.760 1.556 1.00 93.50 87 ILE A N 1
ATOM 685 C CA . ILE A 1 87 ? -2.940 -0.078 0.301 1.00 93.50 87 ILE A CA 1
ATOM 686 C C . ILE A 1 87 ? -2.320 -1.057 -0.698 1.00 93.50 87 ILE A C 1
ATOM 688 O O . ILE A 1 87 ? -1.646 -2.015 -0.324 1.00 93.50 87 ILE A O 1
ATOM 692 N N . VAL A 1 88 ? -2.503 -0.783 -1.988 1.00 94.69 88 VAL A N 1
ATOM 693 C CA . VAL A 1 88 ? -1.822 -1.511 -3.064 1.00 94.69 88 VAL A CA 1
ATOM 694 C C . VAL A 1 88 ? -0.608 -0.703 -3.505 1.00 94.69 88 VAL A C 1
ATOM 696 O O . VAL A 1 88 ? -0.730 0.472 -3.850 1.00 94.69 88 V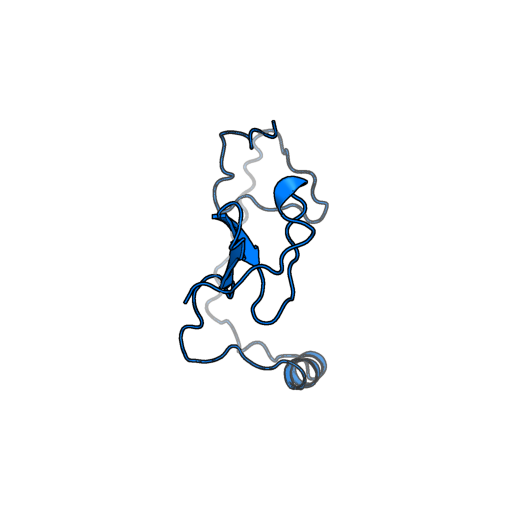AL A O 1
ATOM 699 N N . VAL A 1 89 ? 0.566 -1.332 -3.499 1.00 95.19 89 VAL A N 1
ATOM 700 C CA . VAL A 1 89 ? 1.834 -0.701 -3.886 1.00 95.19 89 VAL A CA 1
ATOM 701 C C . VAL A 1 89 ? 2.472 -1.506 -5.009 1.00 95.19 89 VAL A C 1
ATOM 703 O O . VAL A 1 89 ? 2.550 -2.729 -4.924 1.00 95.19 89 VAL A O 1
ATOM 706 N N . TYR A 1 90 ? 2.960 -0.823 -6.044 1.00 96.81 90 TYR A N 1
ATOM 707 C CA . TYR A 1 90 ? 3.668 -1.432 -7.171 1.00 96.81 90 TYR A CA 1
ATOM 708 C C . TYR A 1 90 ? 5.144 -1.027 -7.178 1.00 96.81 90 TYR A C 1
ATOM 710 O O . TYR A 1 90 ? 5.486 0.122 -6.897 1.00 96.81 90 TYR A O 1
ATOM 718 N N . CYS A 1 91 ? 6.031 -1.964 -7.513 1.00 96.69 91 CYS A N 1
ATOM 719 C CA . CYS A 1 91 ? 7.468 -1.727 -7.568 1.00 96.69 91 CYS A CA 1
ATOM 720 C C . CYS A 1 91 ? 7.857 -0.973 -8.846 1.00 96.69 91 CYS A C 1
ATOM 722 O O . CYS A 1 91 ? 7.588 -1.437 -9.950 1.00 96.69 91 CYS A O 1
ATOM 724 N N . GLY A 1 92 ? 8.541 0.163 -8.703 1.00 94.75 92 GLY A N 1
ATOM 725 C CA . GLY A 1 92 ? 9.006 0.980 -9.832 1.00 94.75 92 GLY A CA 1
ATOM 726 C C . GLY A 1 92 ? 10.316 0.523 -10.486 1.00 94.75 92 GLY A C 1
ATOM 727 O O . GLY A 1 92 ? 10.808 1.217 -11.367 1.00 94.75 92 GLY A O 1
ATOM 728 N N . GLY A 1 93 ? 10.913 -0.594 -10.054 1.00 94.12 93 GLY A N 1
ATOM 729 C CA . GLY A 1 93 ? 12.167 -1.087 -10.630 1.00 94.12 93 GLY A CA 1
ATOM 730 C C . GLY A 1 93 ? 11.984 -1.598 -12.061 1.00 94.12 93 GLY A C 1
ATOM 731 O O . GLY A 1 93 ? 11.034 -2.329 -12.338 1.00 94.12 93 GLY A O 1
ATOM 732 N N . GLU A 1 94 ? 12.919 -1.271 -12.955 1.00 93.44 94 GLU A N 1
ATOM 733 C CA . GLU A 1 94 ? 12.872 -1.658 -14.378 1.00 93.44 94 GLU A CA 1
ATOM 734 C C . GLU A 1 94 ? 12.757 -3.180 -14.572 1.00 93.44 94 GLU A C 1
ATOM 736 O O . GLU A 1 94 ? 11.977 -3.653 -15.391 1.00 93.44 94 GLU A O 1
ATOM 741 N N . HIS A 1 95 ? 13.455 -3.960 -13.743 1.00 93.06 95 HIS A N 1
ATOM 742 C CA . HIS A 1 95 ? 13.425 -5.428 -13.755 1.00 93.06 95 HIS A CA 1
ATOM 743 C C . HIS A 1 95 ? 12.227 -6.032 -13.001 1.00 93.06 95 HIS A C 1
ATOM 745 O O . HIS A 1 95 ? 12.083 -7.250 -12.943 1.00 93.06 95 HIS A O 1
ATOM 751 N N . CYS A 1 96 ? 11.372 -5.202 -12.398 1.00 94.00 96 CYS A N 1
ATOM 752 C CA . CYS A 1 96 ? 10.245 -5.651 -11.582 1.00 94.00 96 CYS A CA 1
ATOM 753 C C . CYS A 1 96 ? 8.903 -5.592 -12.315 1.00 94.00 96 CYS A C 1
ATOM 755 O O . CYS A 1 96 ? 7.922 -6.075 -11.760 1.00 94.00 96 CYS A O 1
ATOM 757 N N . ASN A 1 97 ? 8.825 -5.003 -13.517 1.00 92.38 97 ASN A N 1
ATOM 758 C CA . ASN A 1 97 ? 7.602 -4.936 -14.333 1.00 92.38 97 ASN A CA 1
ATOM 759 C C . ASN A 1 97 ? 6.348 -4.491 -13.553 1.00 92.38 97 ASN A C 1
ATOM 761 O O . ASN A 1 97 ? 5.267 -5.045 -13.741 1.00 92.38 97 ASN A O 1
ATOM 765 N N . LYS A 1 98 ? 6.483 -3.506 -12.652 1.00 92.94 98 LYS A N 1
ATOM 766 C CA . LYS A 1 98 ? 5.392 -3.075 -11.759 1.00 92.94 98 LYS A CA 1
ATOM 767 C C . LYS A 1 98 ? 4.820 -4.226 -10.918 1.00 92.94 98 LYS A C 1
ATOM 769 O O . LYS A 1 98 ? 3.611 -4.318 -10.744 1.00 92.94 98 LYS A O 1
ATOM 774 N N . ALA A 1 99 ? 5.672 -5.100 -10.380 1.00 95.38 99 ALA A N 1
ATOM 775 C CA . ALA A 1 99 ? 5.256 -6.150 -9.451 1.00 95.38 99 ALA A CA 1
ATOM 776 C C . ALA A 1 99 ? 4.523 -5.548 -8.243 1.00 95.38 99 ALA A C 1
ATOM 778 O O . ALA A 1 99 ? 4.999 -4.578 -7.648 1.00 95.38 99 ALA A O 1
ATOM 779 N N . ALA A 1 100 ? 3.380 -6.126 -7.871 1.00 96.25 100 ALA A N 1
ATOM 780 C CA . ALA A 1 100 ? 2.684 -5.759 -6.643 1.00 96.25 100 ALA A CA 1
ATOM 781 C C . ALA A 1 100 ? 3.527 -6.179 -5.430 1.00 96.25 100 ALA A C 1
ATOM 783 O O . ALA A 1 100 ? 3.995 -7.319 -5.356 1.00 96.25 100 ALA A O 1
ATOM 784 N N . LEU A 1 101 ? 3.746 -5.260 -4.491 1.00 97.00 101 LEU A N 1
ATOM 785 C CA . LEU A 1 101 ? 4.433 -5.572 -3.245 1.00 97.00 101 LEU A CA 1
ATOM 786 C C . LEU A 1 101 ? 3.497 -6.367 -2.331 1.00 97.00 101 LEU A C 1
ATOM 788 O O . LEU A 1 101 ? 2.305 -6.075 -2.233 1.00 97.00 101 LEU A O 1
ATOM 792 N N . VAL A 1 102 ? 4.064 -7.341 -1.626 1.00 96.12 102 VAL A N 1
ATOM 793 C CA . VAL A 1 102 ? 3.344 -8.195 -0.679 1.00 96.12 102 VAL A CA 1
ATOM 794 C C . VAL A 1 102 ? 3.553 -7.707 0.749 1.00 96.12 102 VAL A C 1
ATOM 796 O O . VAL A 1 102 ? 4.649 -7.269 1.101 1.00 96.12 102 VAL A O 1
ATOM 799 N N . VAL A 1 103 ? 2.513 -7.786 1.577 1.00 94.56 103 VAL A N 1
ATOM 800 C CA . VAL A 1 103 ? 2.620 -7.477 3.007 1.00 94.56 103 VAL A CA 1
ATOM 801 C C . VAL A 1 103 ? 3.368 -8.608 3.708 1.00 94.56 103 VAL A C 1
ATOM 803 O O . VAL A 1 103 ? 2.961 -9.769 3.634 1.00 94.56 103 VAL A O 1
ATOM 806 N N . LEU A 1 104 ? 4.458 -8.267 4.390 1.00 86.62 104 LEU A N 1
ATOM 807 C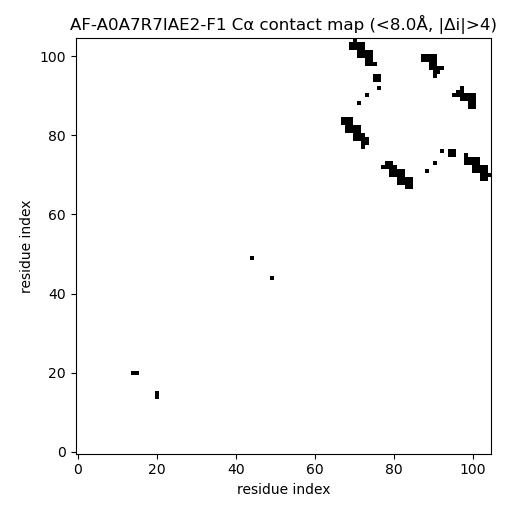 CA . LEU A 1 104 ? 5.173 -9.172 5.281 1.00 86.62 104 LEU A CA 1
ATOM 808 C C . LEU A 1 104 ? 4.507 -9.119 6.657 1.00 86.62 104 LEU A C 1
ATOM 810 O O . LEU A 1 104 ? 4.455 -8.053 7.275 1.00 86.62 104 LEU A O 1
ATOM 814 N N . LYS A 1 105 ? 3.985 -10.266 7.092 1.00 77.06 105 LYS A N 1
ATOM 815 C CA . LYS A 1 105 ? 3.438 -10.476 8.435 1.00 77.06 105 LYS A CA 1
ATOM 816 C C . LYS A 1 105 ? 4.527 -10.920 9.400 1.00 77.06 105 LYS A C 1
ATOM 818 O O . LYS A 1 105 ? 5.429 -11.662 8.948 1.00 77.06 105 LYS A O 1
#

Foldseek 3Di:
DPPPPPDDPDPPPDQDPVRDDDDDDDDDPDDDPPDPPPDDDPPPDPPVVVVVCVPDDDDDPDPDPPPCWFWWAQPFPGDIDTHHPPDWAFDPDPRRPRGTTDTDD

Sequence (105 aa):
MDRFPPYQPKPGAVLSPTGKGYIDDEEDDSEHEQEVEEGRDPVELDDEIIEAMRFVTPPPEAPVNKTNREKYSCPVCHINLWGKPGIVVYCGGEHCNKAALVVLK

Radius of gyration: 25.08 Å; Cα contacts (8 Å, |Δi|>4): 73; chains: 1; bounding box: 44×53×59 Å